Protein AF-A0A3C2A2S8-F1 (afdb_monomer_lite)

Secondary structure (DSSP, 8-state):
--------SS-HHHHHHHHHHHHHHHHHHHHHHH--SGGG-SHIIIIIHHHHHHHHHHHHHHHHHS----------

Radius of gyration: 18.52 Å; chains: 1; bounding box: 54×24×52 Å

Sequence (76 aa):
AAKAINAMPFGRKNYVFLLFSVVLLALGYIAMIAESAEYGFGVLGLWVGPILLMAGFIVGVFAILIKPEEESSTDS

Foldseek 3Di:
DDPPPPPDLADPVLVVLQVVLVVLLVCLVVQQVPQPDVVSPDCSNPPVSVVSNVVSVVSNVVSNPDHHPPPPPPPD

Structure (mmCIF, N/CA/C/O backbone):
data_AF-A0A3C2A2S8-F1
#
_entry.id   AF-A0A3C2A2S8-F1
#
loop_
_atom_site.group_PDB
_atom_site.id
_atom_site.type_symbol
_atom_site.label_atom_id
_atom_site.label_alt_id
_atom_site.label_comp_id
_atom_site.label_asym_id
_atom_site.label_entity_id
_atom_site.label_seq_id
_atom_site.pdbx_PDB_ins_code
_atom_site.Cartn_x
_atom_site.Cartn_y
_atom_site.Cartn_z
_atom_site.occupancy
_atom_site.B_iso_or_equiv
_atom_site.auth_seq_id
_atom_site.auth_comp_id
_atom_site.auth_asym_id
_atom_site.auth_atom_id
_atom_site.pdbx_PDB_model_num
ATOM 1 N N . ALA A 1 1 ? -18.654 -17.809 34.421 1.00 43.03 1 ALA A N 1
ATOM 2 C CA . ALA A 1 1 ? -17.978 -17.833 33.109 1.00 43.03 1 ALA A CA 1
ATOM 3 C C . ALA A 1 1 ? -18.012 -16.421 32.534 1.00 43.03 1 ALA A C 1
ATOM 5 O O . ALA A 1 1 ? -19.100 -15.878 32.388 1.00 43.03 1 ALA A O 1
ATOM 6 N N . ALA A 1 2 ? -16.857 -15.789 32.314 1.00 45.41 2 ALA A N 1
ATOM 7 C CA . ALA A 1 2 ? -16.798 -14.457 31.714 1.00 45.41 2 ALA A CA 1
ATOM 8 C C . ALA A 1 2 ? -17.120 -14.563 30.215 1.00 45.41 2 ALA A C 1
ATOM 10 O O . ALA A 1 2 ? -16.540 -15.392 29.515 1.00 45.41 2 ALA A O 1
ATOM 11 N N . LYS A 1 3 ? -18.074 -13.759 29.737 1.00 44.12 3 LYS A N 1
ATOM 12 C CA . LYS A 1 3 ? -18.440 -13.670 28.322 1.00 44.12 3 LYS A CA 1
ATOM 13 C C . LYS A 1 3 ? -17.248 -13.078 27.572 1.00 44.12 3 LYS A C 1
ATOM 15 O O . LYS A 1 3 ? -16.950 -11.901 27.742 1.00 44.12 3 LYS A O 1
ATOM 20 N N . ALA A 1 4 ? -16.553 -13.892 26.781 1.00 54.41 4 ALA A N 1
ATOM 21 C CA . ALA A 1 4 ? -15.562 -13.395 25.839 1.00 54.41 4 ALA A CA 1
ATOM 22 C C . ALA A 1 4 ? -16.307 -12.544 24.802 1.00 54.41 4 ALA A C 1
ATOM 24 O O . ALA A 1 4 ? -16.952 -13.069 23.894 1.00 54.41 4 ALA A O 1
ATOM 25 N N . ILE A 1 5 ? -16.309 -11.226 24.997 1.00 57.81 5 ILE A N 1
ATOM 26 C CA . ILE A 1 5 ? -16.807 -10.297 23.992 1.00 57.81 5 ILE A CA 1
ATOM 27 C C . ILE A 1 5 ? -15.763 -10.304 22.887 1.00 57.81 5 ILE A C 1
ATOM 29 O O . ILE A 1 5 ? -14.660 -9.793 23.057 1.00 57.81 5 ILE A O 1
ATOM 33 N N . ASN A 1 6 ? -16.109 -10.936 21.771 1.00 60.66 6 ASN A N 1
ATOM 34 C CA . ASN A 1 6 ? -15.296 -10.941 20.567 1.00 60.66 6 ASN A CA 1
ATOM 35 C C . ASN A 1 6 ? -15.451 -9.570 19.889 1.00 60.66 6 ASN A C 1
ATOM 37 O O . ASN A 1 6 ? -16.112 -9.430 18.862 1.00 60.66 6 ASN A O 1
ATOM 41 N N . ALA A 1 7 ? -14.936 -8.530 20.545 1.00 71.88 7 ALA A N 1
ATOM 42 C CA . ALA A 1 7 ? -14.862 -7.194 19.986 1.00 71.88 7 ALA A CA 1
ATOM 43 C C . ALA A 1 7 ? -13.745 -7.218 18.946 1.00 71.88 7 ALA A C 1
ATOM 45 O O . ALA A 1 7 ? -12.562 -7.273 19.283 1.00 71.88 7 ALA A O 1
ATOM 46 N N . MET A 1 8 ? -14.125 -7.252 17.671 1.00 76.56 8 MET A N 1
ATOM 47 C CA . MET A 1 8 ? -13.153 -7.058 16.607 1.00 76.56 8 MET A CA 1
ATOM 48 C C . MET A 1 8 ? -12.527 -5.663 16.767 1.00 76.56 8 MET A C 1
ATOM 50 O O . MET A 1 8 ? -13.257 -4.706 17.026 1.00 76.56 8 MET A O 1
ATOM 54 N N . PRO A 1 9 ? -11.198 -5.522 16.619 1.00 74.94 9 PRO A N 1
ATOM 55 C CA . PRO A 1 9 ? -10.504 -4.252 16.842 1.00 74.94 9 PRO A CA 1
ATOM 56 C C . PRO A 1 9 ? -10.913 -3.142 15.859 1.00 74.94 9 PRO A C 1
ATOM 58 O O . PRO A 1 9 ? -10.638 -1.975 16.121 1.00 74.94 9 PRO A O 1
ATOM 61 N N . PHE A 1 10 ? -11.572 -3.486 14.745 1.00 81.25 10 PHE A N 1
ATOM 62 C CA . PHE A 1 10 ? -12.019 -2.546 13.720 1.00 81.25 10 PHE A CA 1
ATOM 63 C C . PHE A 1 10 ? -13.454 -2.835 13.258 1.00 81.25 10 PHE A C 1
ATOM 65 O O . PHE A 1 10 ? -13.959 -3.951 13.390 1.00 81.25 10 PHE A O 1
ATOM 72 N N . GLY A 1 11 ? -14.099 -1.827 12.664 1.00 84.50 11 GLY A N 1
ATOM 73 C CA . GLY A 1 11 ? -15.411 -1.968 12.031 1.00 84.50 11 GLY A CA 1
ATOM 74 C C . GLY A 1 11 ? -15.348 -2.710 10.690 1.00 84.50 11 GLY A C 1
ATOM 75 O O . GLY A 1 11 ? -14.308 -2.767 10.030 1.00 84.50 11 GLY A O 1
ATOM 76 N N . ARG A 1 12 ? -16.488 -3.245 10.230 1.00 85.31 12 ARG A N 1
ATOM 77 C CA . ARG A 1 12 ? -16.588 -3.988 8.955 1.00 85.31 12 ARG A CA 1
ATOM 78 C C . ARG A 1 12 ? -16.052 -3.192 7.759 1.00 85.31 12 ARG A C 1
ATOM 80 O O . ARG A 1 12 ? -15.351 -3.750 6.920 1.00 85.31 12 ARG A O 1
ATOM 87 N N . LYS A 1 13 ? -16.358 -1.891 7.687 1.00 86.31 13 LYS A N 1
ATOM 88 C CA . LYS A 1 13 ? -15.891 -1.002 6.607 1.00 86.31 13 LYS A CA 1
ATOM 89 C C . LYS A 1 13 ? -14.362 -0.870 6.611 1.00 86.31 13 LYS A C 1
ATOM 91 O O . LYS A 1 13 ? -13.738 -0.992 5.562 1.00 86.31 13 LYS A O 1
ATOM 96 N N . ASN A 1 14 ? -13.748 -0.715 7.783 1.00 90.12 14 ASN A N 1
ATOM 97 C CA . ASN A 1 14 ? -12.294 -0.645 7.938 1.00 90.12 14 ASN A CA 1
ATOM 98 C C . ASN A 1 14 ? -11.596 -1.927 7.476 1.00 90.12 14 ASN A C 1
ATOM 100 O O . ASN A 1 14 ? -10.561 -1.849 6.820 1.00 90.12 14 ASN A O 1
ATOM 104 N N . TYR A 1 15 ? -12.180 -3.099 7.742 1.00 91.12 15 TYR A N 1
ATOM 105 C CA . TYR A 1 15 ? -11.647 -4.364 7.227 1.00 91.12 15 TYR A CA 1
ATOM 106 C C . TYR A 1 15 ? -11.656 -4.437 5.698 1.00 91.12 15 TYR A C 1
ATOM 108 O O . TYR A 1 15 ? -10.715 -4.969 5.111 1.00 91.12 15 TYR A O 1
ATOM 116 N N . VAL A 1 16 ? -12.674 -3.876 5.039 1.00 92.94 16 VAL A N 1
ATOM 117 C CA . VAL A 1 16 ? -12.711 -3.799 3.569 1.00 92.94 16 VAL A CA 1
ATOM 118 C C . VAL A 1 16 ? -11.595 -2.891 3.049 1.00 92.94 16 VAL A C 1
ATOM 120 O O . VAL A 1 16 ? -10.886 -3.282 2.123 1.00 92.94 16 VAL A O 1
ATOM 123 N N . PHE A 1 17 ? -11.378 -1.724 3.665 1.00 93.56 17 PHE A N 1
ATOM 124 C CA . PHE A 1 17 ? -10.269 -0.838 3.289 1.00 93.56 17 PHE A CA 1
ATOM 125 C C . PHE A 1 17 ? -8.894 -1.465 3.559 1.00 93.56 17 PHE A C 1
ATOM 127 O O . PHE A 1 17 ? -7.991 -1.326 2.735 1.00 93.56 17 PHE A O 1
ATOM 134 N N . LEU A 1 18 ? -8.741 -2.215 4.656 1.00 93.94 18 LEU A N 1
ATOM 135 C CA . LEU A 1 18 ? -7.531 -2.991 4.935 1.00 93.94 18 LEU A CA 1
ATOM 136 C C . LEU A 1 18 ? -7.281 -4.044 3.851 1.00 93.94 18 LEU A C 1
ATOM 138 O O . LEU A 1 18 ? -6.177 -4.112 3.316 1.00 93.94 18 LEU A O 1
ATOM 142 N N . LEU A 1 19 ? -8.294 -4.820 3.462 1.00 96.00 19 LEU A N 1
ATOM 143 C CA . LEU A 1 19 ? -8.147 -5.805 2.389 1.00 96.00 19 LEU A CA 1
ATOM 144 C C . LEU A 1 19 ? -7.789 -5.135 1.055 1.00 96.00 19 LEU A C 1
ATOM 146 O O . LEU A 1 19 ? -6.895 -5.593 0.347 1.00 96.00 19 LEU A O 1
ATOM 150 N N . PHE A 1 20 ? -8.442 -4.017 0.739 1.00 96.88 20 PHE A N 1
ATOM 151 C CA . PHE A 1 20 ? -8.151 -3.244 -0.463 1.00 96.88 20 PHE A CA 1
ATOM 152 C C . PHE A 1 20 ? -6.709 -2.713 -0.474 1.00 96.88 20 PHE A C 1
ATOM 154 O O . PHE A 1 20 ? -6.037 -2.778 -1.503 1.00 96.88 20 PHE A O 1
ATOM 161 N N . SER A 1 21 ? -6.198 -2.266 0.677 1.00 96.50 21 SER A N 1
ATOM 162 C CA . SER A 1 21 ? -4.804 -1.833 0.815 1.00 96.50 21 SER A CA 1
ATOM 163 C C . SER A 1 21 ? -3.814 -2.956 0.484 1.00 96.50 21 SER A C 1
ATOM 165 O O . SER A 1 21 ? -2.860 -2.736 -0.258 1.00 96.50 21 SER A O 1
ATOM 167 N N . VAL A 1 22 ? -4.085 -4.184 0.937 1.00 97.50 22 VAL A N 1
ATOM 168 C CA . VAL A 1 22 ? -3.253 -5.361 0.641 1.00 97.50 22 VAL A CA 1
ATOM 169 C C . VAL A 1 22 ? -3.278 -5.687 -0.851 1.00 97.50 22 VAL A C 1
ATOM 171 O O . VAL A 1 22 ? -2.233 -5.986 -1.426 1.00 97.50 22 VAL A O 1
ATOM 174 N N . VAL A 1 23 ? -4.442 -5.584 -1.498 1.00 98.00 23 VAL A N 1
ATOM 175 C CA . VAL A 1 23 ? -4.560 -5.785 -2.951 1.00 98.00 23 VAL A CA 1
ATOM 176 C C . VAL A 1 23 ? -3.749 -4.741 -3.720 1.00 98.00 23 VAL A C 1
ATOM 178 O O . VAL A 1 23 ? -3.032 -5.109 -4.647 1.00 98.00 23 VAL A O 1
ATOM 181 N N . LEU A 1 24 ? -3.795 -3.465 -3.327 1.00 97.50 24 LEU A N 1
ATOM 182 C CA . LEU A 1 24 ? -2.975 -2.415 -3.945 1.00 97.50 24 LEU A CA 1
ATOM 183 C C . LEU A 1 24 ? -1.474 -2.689 -3.799 1.00 97.50 24 LEU A C 1
ATOM 185 O O . LEU A 1 24 ? -0.734 -2.556 -4.774 1.00 97.50 24 LEU A O 1
ATOM 189 N N . LEU A 1 25 ? -1.033 -3.113 -2.610 1.00 97.94 25 LEU A N 1
ATOM 190 C CA . LEU A 1 25 ? 0.362 -3.493 -2.383 1.00 97.94 25 LEU A CA 1
ATOM 191 C C . LEU A 1 25 ? 0.760 -4.671 -3.278 1.00 97.94 25 LEU A C 1
ATOM 193 O O . LEU A 1 25 ? 1.780 -4.607 -3.963 1.00 97.94 25 LEU A O 1
ATOM 197 N N . ALA A 1 26 ? -0.068 -5.717 -3.321 1.00 98.00 26 ALA A N 1
ATOM 198 C CA . ALA A 1 26 ? 0.164 -6.882 -4.165 1.00 98.00 26 ALA A CA 1
ATOM 199 C C . ALA A 1 26 ? 0.258 -6.495 -5.647 1.00 98.00 26 ALA A C 1
ATOM 201 O O . ALA A 1 26 ? 1.182 -6.931 -6.325 1.00 98.00 26 ALA A O 1
ATOM 202 N N . LEU A 1 27 ? -0.635 -5.633 -6.138 1.00 97.31 27 LEU A N 1
ATOM 203 C CA . LEU A 1 27 ? -0.587 -5.129 -7.511 1.00 97.31 27 LEU A CA 1
ATOM 204 C C . LEU A 1 27 ? 0.686 -4.320 -7.790 1.00 97.31 27 LEU A C 1
ATOM 206 O O . LEU A 1 27 ? 1.263 -4.474 -8.862 1.00 97.31 27 LEU A O 1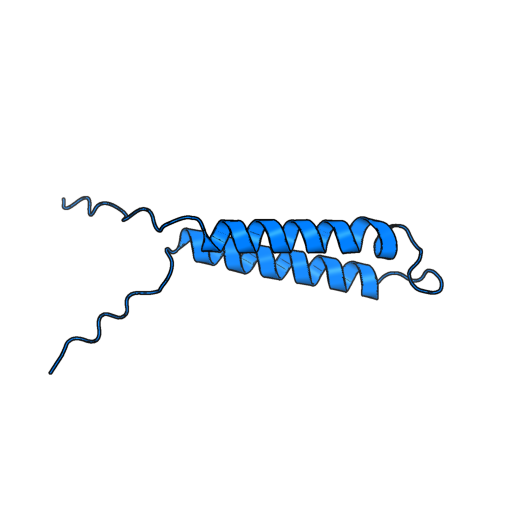
ATOM 210 N N . GLY A 1 28 ? 1.158 -3.510 -6.837 1.00 95.69 28 GLY A N 1
ATOM 211 C CA . GLY A 1 28 ? 2.426 -2.785 -6.962 1.00 95.69 28 GLY A CA 1
ATOM 212 C C . GLY A 1 28 ? 3.619 -3.729 -7.123 1.00 95.69 28 GLY A C 1
ATOM 213 O O . GLY A 1 28 ? 4.425 -3.554 -8.035 1.00 95.69 28 GLY A O 1
ATOM 214 N N . TYR A 1 29 ? 3.689 -4.780 -6.301 1.00 95.62 29 TYR A N 1
ATOM 215 C CA . TYR A 1 29 ? 4.726 -5.807 -6.427 1.00 95.62 29 TYR A CA 1
ATOM 216 C C . TYR A 1 29 ? 4.592 -6.630 -7.711 1.00 95.62 29 TYR A C 1
ATOM 218 O O . TYR A 1 29 ? 5.594 -6.890 -8.371 1.00 95.62 29 TYR A O 1
ATOM 226 N N . ILE A 1 30 ? 3.374 -7.008 -8.106 1.00 95.88 30 ILE A N 1
ATOM 227 C CA . ILE A 1 30 ? 3.131 -7.733 -9.361 1.00 95.88 30 ILE A CA 1
ATOM 228 C C . ILE A 1 30 ? 3.561 -6.884 -10.560 1.00 95.88 30 ILE A C 1
ATOM 230 O O . ILE A 1 30 ? 4.200 -7.414 -11.462 1.00 95.88 30 ILE A O 1
ATOM 234 N N . ALA A 1 31 ? 3.275 -5.579 -10.565 1.00 93.44 31 ALA A N 1
ATOM 235 C CA . ALA A 1 31 ? 3.711 -4.672 -11.625 1.00 93.44 31 ALA A CA 1
ATOM 236 C C . ALA A 1 31 ? 5.243 -4.597 -11.728 1.00 93.44 31 ALA A C 1
ATOM 238 O O . ALA A 1 31 ? 5.776 -4.609 -12.833 1.00 93.44 31 ALA A O 1
ATOM 239 N N . MET A 1 32 ? 5.949 -4.588 -10.592 1.00 92.69 32 MET A N 1
ATOM 240 C CA . MET A 1 32 ? 7.415 -4.642 -10.574 1.00 92.69 32 MET A CA 1
ATOM 241 C C . MET A 1 32 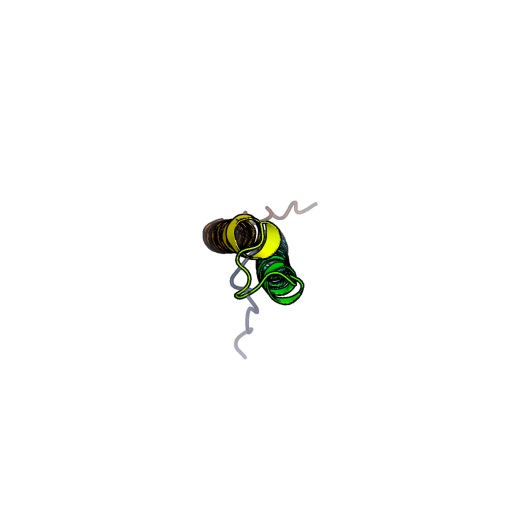? 7.960 -5.987 -11.068 1.00 92.69 32 MET A C 1
ATOM 243 O O . MET A 1 32 ? 8.960 -6.009 -11.774 1.00 92.69 32 MET A O 1
ATOM 247 N N . ILE A 1 33 ? 7.311 -7.103 -10.721 1.00 91.75 33 ILE A N 1
ATOM 248 C CA . ILE A 1 33 ? 7.724 -8.450 -11.153 1.00 91.75 33 ILE A CA 1
ATOM 249 C C . ILE A 1 33 ? 7.455 -8.666 -12.648 1.00 91.75 33 ILE A C 1
ATOM 251 O O . ILE A 1 33 ? 8.227 -9.344 -13.319 1.00 91.75 33 ILE A O 1
ATOM 255 N N . ALA A 1 34 ? 6.355 -8.121 -13.166 1.00 91.38 34 ALA A N 1
ATOM 256 C CA . ALA A 1 34 ? 5.975 -8.246 -14.570 1.00 91.38 34 ALA A CA 1
ATOM 257 C C . ALA A 1 34 ? 6.809 -7.351 -15.505 1.00 91.38 34 ALA A C 1
ATOM 259 O O . ALA A 1 34 ? 6.769 -7.532 -16.723 1.00 91.38 34 ALA A O 1
ATOM 260 N N . GLU A 1 35 ? 7.548 -6.382 -14.960 1.00 91.19 35 GLU A N 1
ATOM 261 C CA . GLU A 1 35 ? 8.411 -5.501 -15.740 1.00 91.19 35 GLU A CA 1
ATOM 262 C C . GLU A 1 35 ? 9.570 -6.292 -16.363 1.00 91.19 35 GLU A C 1
ATOM 264 O O . GLU A 1 35 ? 10.294 -7.021 -15.688 1.00 91.19 35 GLU A O 1
ATOM 269 N N . SER A 1 36 ? 9.736 -6.139 -17.676 1.00 87.69 36 SER A N 1
ATOM 270 C CA . SER A 1 36 ? 10.722 -6.884 -18.473 1.00 87.69 36 SER A CA 1
ATOM 271 C C . SER A 1 36 ? 11.959 -6.048 -18.810 1.00 87.69 36 SER A C 1
ATOM 273 O O . SER A 1 36 ? 12.934 -6.578 -19.342 1.00 87.69 36 SER A O 1
ATOM 275 N N . ALA A 1 37 ? 11.918 -4.739 -18.542 1.00 88.06 37 ALA A N 1
ATOM 276 C CA . ALA A 1 37 ? 13.059 -3.851 -18.719 1.00 88.06 37 ALA A CA 1
ATOM 277 C C . ALA A 1 37 ? 14.233 -4.250 -17.811 1.00 88.06 37 ALA A C 1
ATOM 279 O O . ALA A 1 37 ? 14.048 -4.712 -16.684 1.00 88.06 37 ALA A O 1
ATOM 280 N N . GLU A 1 38 ? 15.458 -4.021 -18.287 1.00 82.94 38 GLU A N 1
ATOM 281 C CA . GLU A 1 38 ? 16.671 -4.327 -17.532 1.00 82.94 38 GLU A CA 1
ATOM 282 C C . GLU A 1 38 ? 16.670 -3.578 -16.188 1.00 82.94 38 GLU A C 1
ATOM 284 O O . GLU A 1 38 ? 16.361 -2.385 -16.121 1.00 82.94 38 GLU A O 1
ATOM 289 N N . TYR A 1 39 ? 16.938 -4.313 -15.104 1.00 81.44 39 TYR A N 1
ATOM 290 C CA . TYR A 1 39 ? 16.831 -3.849 -13.712 1.00 81.44 39 TYR A CA 1
ATOM 291 C C . TYR A 1 39 ? 15.448 -3.322 -13.277 1.00 81.44 39 TYR A C 1
ATOM 293 O O . TYR A 1 39 ? 15.333 -2.727 -12.206 1.00 81.44 39 TYR A O 1
ATOM 301 N N . GLY A 1 40 ? 14.391 -3.527 -14.067 1.00 78.81 40 GLY A N 1
ATOM 302 C CA . GLY A 1 40 ? 13.056 -3.015 -13.751 1.00 78.81 40 GLY A CA 1
ATOM 303 C C . GLY A 1 40 ? 12.911 -1.499 -13.936 1.00 78.81 40 GLY A C 1
ATOM 304 O O . GLY A 1 40 ? 11.973 -0.909 -13.403 1.00 78.81 40 GLY A O 1
ATOM 305 N N . PHE A 1 41 ? 13.804 -0.850 -14.698 1.00 87.31 41 PHE A N 1
ATOM 306 C CA . PHE A 1 41 ? 13.752 0.600 -14.963 1.00 87.31 41 PHE A CA 1
ATOM 307 C C . PHE A 1 41 ? 12.664 1.034 -15.957 1.00 87.31 41 PHE A C 1
ATOM 309 O O . PHE A 1 41 ? 12.592 2.205 -16.335 1.00 87.31 41 PHE A O 1
ATOM 316 N N . GLY A 1 42 ? 11.810 0.111 -16.392 1.00 87.50 42 GLY A N 1
ATOM 317 C CA . GLY A 1 42 ? 10.639 0.451 -17.186 1.00 87.50 42 GLY A CA 1
ATOM 318 C C . GLY A 1 42 ? 9.623 1.261 -16.377 1.00 87.50 42 GLY A C 1
ATOM 319 O O . GLY A 1 42 ? 9.694 1.378 -15.152 1.00 87.50 42 GLY A O 1
ATOM 320 N N . VAL A 1 43 ? 8.664 1.870 -17.074 1.00 90.00 43 VAL A N 1
ATOM 321 C CA . VAL A 1 43 ? 7.666 2.754 -16.449 1.00 90.00 43 VAL A CA 1
ATOM 322 C C . VAL A 1 43 ? 6.809 1.994 -15.430 1.00 90.00 43 VAL A C 1
ATOM 324 O O . VAL A 1 43 ? 6.444 2.565 -14.397 1.00 90.00 43 VAL A O 1
ATOM 327 N N . LEU A 1 44 ? 6.516 0.711 -15.678 1.00 91.75 44 LEU A N 1
ATOM 328 C CA . LEU A 1 44 ? 5.693 -0.095 -14.778 1.00 91.75 44 LEU A CA 1
ATOM 329 C C . LEU A 1 44 ? 6.442 -0.401 -13.478 1.00 91.75 44 LEU A C 1
ATOM 331 O O . LEU A 1 44 ? 5.875 -0.250 -12.395 1.00 91.75 44 LEU A O 1
ATOM 335 N N . GLY A 1 45 ? 7.721 -0.760 -13.582 1.00 89.81 45 GLY A N 1
ATOM 336 C CA . GLY A 1 45 ? 8.566 -1.045 -12.423 1.00 89.81 45 GLY A CA 1
ATOM 337 C C . GLY A 1 45 ? 8.942 0.198 -11.615 1.00 89.81 45 GLY A C 1
ATOM 338 O O . GLY A 1 45 ? 8.818 0.189 -10.392 1.00 89.81 45 GLY A O 1
ATOM 339 N N . LEU A 1 46 ? 9.359 1.281 -12.279 1.00 92.56 46 LEU A N 1
ATOM 340 C CA . LEU A 1 46 ? 9.956 2.444 -11.613 1.00 92.56 46 LEU A CA 1
ATOM 341 C C . LEU A 1 46 ? 8.942 3.510 -11.174 1.00 92.56 46 LEU A C 1
ATOM 343 O O . LEU A 1 46 ? 9.144 4.149 -10.145 1.00 92.56 46 LEU A O 1
ATOM 347 N N . TRP A 1 47 ? 7.862 3.722 -11.930 1.00 93.44 47 TRP A N 1
ATOM 348 C CA . TRP A 1 47 ? 6.868 4.757 -11.613 1.00 93.44 47 TRP A CA 1
ATOM 349 C C . TRP A 1 47 ? 5.583 4.153 -11.056 1.00 93.44 47 TRP A C 1
ATOM 351 O O . TRP A 1 47 ? 5.141 4.530 -9.972 1.00 93.44 47 TRP A O 1
ATOM 361 N N . VAL A 1 48 ? 4.988 3.196 -11.772 1.00 95.00 48 VAL A N 1
ATOM 362 C CA . VAL A 1 48 ? 3.680 2.631 -11.403 1.00 95.00 48 VAL A CA 1
ATOM 363 C C . VAL A 1 48 ? 3.784 1.807 -10.122 1.00 95.00 48 VAL A C 1
ATOM 365 O O . VAL A 1 48 ? 2.995 2.020 -9.204 1.00 95.00 48 VAL A O 1
ATOM 368 N N . GLY A 1 49 ? 4.788 0.933 -10.016 1.00 94.56 49 GLY A N 1
ATOM 369 C CA . GLY A 1 49 ? 5.036 0.117 -8.829 1.00 94.56 49 GLY A CA 1
ATOM 370 C C . GLY A 1 49 ? 5.098 0.947 -7.538 1.00 94.56 49 GLY A C 1
ATOM 371 O O . GLY A 1 49 ? 4.258 0.743 -6.658 1.00 94.56 49 GLY A O 1
ATOM 372 N N . PRO A 1 50 ? 6.030 1.913 -7.402 1.00 95.44 50 PRO A N 1
ATOM 373 C CA . PRO A 1 50 ? 6.168 2.698 -6.178 1.00 95.44 50 PRO A CA 1
ATOM 374 C C . PRO A 1 50 ? 4.935 3.543 -5.854 1.00 95.44 50 PRO A C 1
ATOM 376 O O . PRO A 1 50 ? 4.583 3.668 -4.681 1.00 95.44 50 PRO A O 1
ATOM 379 N N . ILE A 1 51 ? 4.237 4.074 -6.864 1.00 97.12 51 ILE A N 1
ATOM 380 C CA . ILE A 1 51 ? 2.988 4.825 -6.663 1.00 97.12 51 ILE A CA 1
ATOM 381 C C . ILE A 1 51 ? 1.886 3.911 -6.114 1.00 97.12 51 ILE A C 1
ATOM 383 O O . ILE A 1 51 ? 1.197 4.297 -5.167 1.00 97.12 51 ILE A O 1
ATOM 387 N N . LEU A 1 52 ? 1.737 2.695 -6.651 1.00 97.19 52 LEU A N 1
ATOM 388 C CA . LEU A 1 52 ? 0.777 1.716 -6.133 1.00 97.19 52 LEU A CA 1
ATOM 389 C C . LEU A 1 52 ? 1.102 1.320 -4.692 1.00 97.19 52 LEU A C 1
ATOM 391 O O . LEU A 1 52 ? 0.193 1.249 -3.863 1.00 97.19 52 LEU A O 1
ATOM 395 N N . LEU A 1 53 ? 2.384 1.112 -4.377 1.00 97.75 53 LEU A N 1
ATOM 396 C CA . LEU A 1 53 ? 2.812 0.806 -3.013 1.00 97.75 53 LEU A CA 1
ATOM 397 C C . LEU A 1 53 ? 2.501 1.960 -2.051 1.00 97.75 53 LEU A C 1
ATOM 399 O O . LEU A 1 53 ? 1.949 1.725 -0.976 1.00 97.75 53 LEU A O 1
ATOM 403 N N . MET A 1 54 ? 2.787 3.203 -2.452 1.00 98.00 54 MET A N 1
ATOM 404 C CA . MET A 1 54 ? 2.440 4.407 -1.688 1.00 98.00 54 MET A CA 1
ATOM 405 C C . MET A 1 54 ? 0.933 4.514 -1.450 1.00 98.00 54 MET A C 1
ATOM 407 O O . MET A 1 54 ? 0.508 4.732 -0.316 1.00 98.00 54 MET A O 1
ATOM 411 N N . ALA A 1 55 ? 0.121 4.334 -2.492 1.00 97.69 55 ALA A N 1
ATOM 412 C CA . A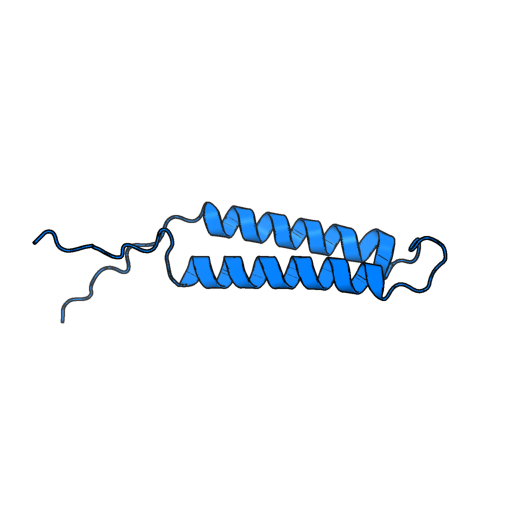LA A 1 55 ? -1.333 4.384 -2.384 1.00 97.69 55 ALA A CA 1
ATOM 413 C C . ALA A 1 55 ? -1.867 3.282 -1.457 1.00 97.69 55 ALA A C 1
ATOM 415 O O . ALA A 1 55 ? -2.685 3.565 -0.582 1.00 97.69 55 ALA A O 1
ATOM 416 N N . GLY A 1 56 ? -1.365 2.051 -1.593 1.00 97.50 56 GLY A N 1
ATOM 417 C CA . GLY A 1 56 ? -1.706 0.937 -0.709 1.00 97.50 56 GLY A CA 1
ATOM 418 C C . GLY A 1 56 ? -1.368 1.242 0.750 1.00 97.50 56 GLY A C 1
ATOM 419 O O . GLY A 1 56 ? -2.225 1.097 1.620 1.00 97.50 56 GLY A O 1
ATOM 420 N N . PHE A 1 57 ? -0.167 1.758 1.020 1.00 97.12 57 PHE A N 1
ATOM 421 C CA . PHE A 1 57 ? 0.236 2.158 2.370 1.00 97.12 57 PHE A CA 1
ATOM 422 C C . PHE A 1 57 ? -0.643 3.269 2.946 1.00 97.12 57 PHE A C 1
ATOM 424 O O . PHE A 1 57 ? -1.095 3.152 4.084 1.00 97.12 57 PHE A O 1
ATOM 431 N N . ILE A 1 58 ? -0.919 4.320 2.167 1.00 97.12 58 ILE A N 1
ATOM 432 C CA . ILE A 1 58 ? -1.807 5.413 2.580 1.00 97.12 58 ILE A CA 1
ATOM 433 C C . ILE A 1 58 ? -3.175 4.839 2.955 1.00 97.12 58 ILE A C 1
ATOM 435 O O . ILE A 1 58 ? -3.636 5.051 4.075 1.00 97.12 58 ILE A O 1
ATOM 439 N N . VAL A 1 59 ? -3.804 4.068 2.065 1.00 95.69 59 VAL A N 1
ATOM 440 C CA . VAL A 1 59 ? -5.135 3.499 2.319 1.00 95.69 59 VAL A CA 1
ATOM 441 C C . VAL A 1 59 ? -5.130 2.597 3.554 1.00 95.69 59 VAL A C 1
ATOM 443 O O . VAL A 1 59 ? -6.049 2.691 4.362 1.00 95.69 59 VAL A O 1
ATOM 446 N N . GLY A 1 60 ? -4.094 1.777 3.746 1.00 94.38 60 GLY A N 1
ATOM 447 C CA . GLY A 1 60 ? -3.960 0.927 4.931 1.00 94.38 60 GLY A CA 1
ATOM 448 C C . GLY A 1 60 ? -3.865 1.734 6.228 1.00 94.38 60 GLY A C 1
ATOM 449 O O . GLY A 1 60 ? -4.571 1.441 7.192 1.00 94.38 60 GLY A O 1
ATOM 450 N N . VAL A 1 61 ? -3.059 2.799 6.242 1.00 94.50 61 VAL A N 1
ATOM 451 C CA . VAL A 1 61 ? -2.943 3.701 7.399 1.00 94.50 61 VAL A CA 1
ATOM 452 C C . VAL A 1 61 ? -4.272 4.406 7.675 1.00 94.50 61 VAL A C 1
ATOM 454 O O . VAL A 1 61 ? -4.734 4.409 8.815 1.00 94.50 61 VAL A O 1
ATOM 457 N N . PHE A 1 62 ? -4.940 4.938 6.648 1.00 92.38 62 PHE A N 1
ATOM 458 C CA . PHE A 1 62 ? -6.267 5.545 6.801 1.00 92.38 62 PHE A CA 1
ATOM 459 C C . PHE A 1 62 ? -7.302 4.540 7.324 1.00 92.38 62 PHE A C 1
ATOM 461 O O . PHE A 1 62 ? -8.087 4.879 8.209 1.00 92.38 62 PHE A O 1
ATOM 468 N N . ALA A 1 63 ? -7.272 3.293 6.851 1.00 90.69 63 ALA A N 1
ATOM 469 C CA . ALA A 1 63 ? -8.167 2.234 7.312 1.00 90.69 63 ALA A CA 1
ATOM 470 C C . ALA A 1 63 ? -7.982 1.899 8.799 1.00 90.69 63 ALA A C 1
ATOM 472 O O . ALA A 1 63 ? -8.951 1.540 9.462 1.00 90.69 63 ALA A O 1
ATOM 473 N N . ILE A 1 64 ? -6.766 2.022 9.333 1.00 88.94 64 ILE A N 1
ATOM 474 C CA . ILE A 1 64 ? -6.484 1.807 10.761 1.00 88.94 64 ILE A CA 1
ATOM 475 C C . ILE A 1 64 ? -6.910 3.023 11.594 1.00 88.94 64 ILE A C 1
ATOM 477 O O . ILE A 1 64 ? -7.397 2.865 12.712 1.00 88.94 64 ILE A O 1
ATOM 481 N N . LEU A 1 65 ? -6.726 4.236 11.063 1.00 88.88 65 LEU A N 1
ATOM 482 C CA . LEU A 1 65 ? -6.996 5.485 11.782 1.00 88.88 65 LEU A CA 1
ATOM 483 C C . LEU A 1 65 ? -8.484 5.849 11.858 1.00 88.88 65 LEU A C 1
ATOM 485 O O . LEU A 1 65 ? -8.891 6.539 12.796 1.00 88.88 65 LEU A O 1
ATOM 489 N N . ILE A 1 66 ? -9.300 5.417 10.893 1.00 81.81 66 ILE A N 1
ATOM 490 C CA . ILE A 1 66 ? -10.749 5.633 10.934 1.00 81.81 66 ILE A CA 1
ATOM 491 C C . ILE A 1 66 ? -11.313 4.867 12.136 1.00 81.81 66 ILE A C 1
ATOM 493 O O . ILE A 1 66 ? -11.260 3.641 12.190 1.00 81.81 66 ILE A O 1
ATOM 497 N N . LYS A 1 67 ? -11.866 5.582 13.118 1.00 73.50 67 LYS A N 1
ATOM 498 C CA . LYS A 1 67 ? -12.565 4.934 14.233 1.00 73.50 67 LYS A CA 1
ATOM 499 C C . LYS A 1 67 ? -13.808 4.215 13.701 1.00 73.50 67 LYS A C 1
ATOM 501 O O . LYS A 1 67 ? -14.454 4.755 12.800 1.00 73.50 67 LYS A O 1
ATOM 506 N N . PRO A 1 68 ? -14.154 3.031 14.235 1.00 63.81 68 PRO A N 1
ATOM 507 C CA . PRO A 1 68 ? -15.427 2.410 13.917 1.00 63.81 68 PRO A CA 1
ATOM 508 C C . PRO A 1 68 ? -16.537 3.395 14.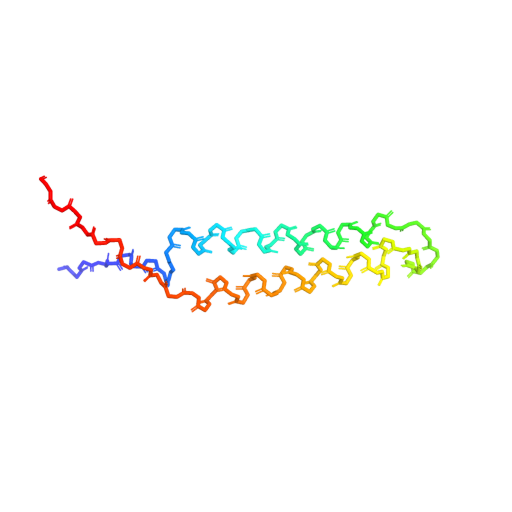285 1.00 63.81 68 PRO A C 1
ATOM 510 O O . PRO A 1 68 ? -16.632 3.847 15.424 1.00 63.81 68 PRO A O 1
ATOM 513 N N . GLU A 1 69 ? -17.331 3.780 13.294 1.00 60.72 69 GLU A N 1
ATOM 514 C CA . GLU A 1 69 ? -18.616 4.411 13.542 1.00 60.72 69 GLU A CA 1
ATOM 515 C C . GLU A 1 69 ? -19.451 3.316 14.209 1.00 60.72 69 GLU A C 1
ATOM 517 O O . GLU A 1 69 ? -19.728 2.291 13.583 1.00 60.72 69 GLU A O 1
ATOM 522 N N . GLU A 1 70 ? -19.707 3.458 15.513 1.00 57.75 70 GLU A N 1
ATOM 523 C CA . GLU A 1 70 ? -20.656 2.614 16.236 1.00 57.75 70 GLU A CA 1
ATOM 524 C C . GLU A 1 70 ? -21.954 2.696 15.429 1.00 57.75 70 GLU A C 1
ATOM 526 O O . GLU A 1 70 ? -22.603 3.743 15.406 1.00 57.75 70 GLU A O 1
ATOM 531 N N . GLU A 1 71 ? -22.264 1.642 14.666 1.00 53.91 71 GLU A N 1
ATOM 532 C CA . GLU A 1 71 ? -23.533 1.510 13.962 1.00 53.91 71 GLU A CA 1
ATOM 533 C C . GLU A 1 71 ? -24.583 1.554 15.065 1.00 53.91 71 GLU A C 1
ATOM 535 O O . GLU A 1 71 ? -24.795 0.578 15.783 1.00 53.91 71 GLU A O 1
ATOM 540 N N . SER A 1 72 ? -25.146 2.746 15.269 1.00 45.00 72 SER A N 1
ATOM 541 C CA . SER A 1 72 ? -26.198 3.001 16.230 1.00 45.00 72 SER A CA 1
ATOM 542 C C . SER A 1 72 ? -27.257 1.947 15.988 1.00 45.00 72 SER A C 1
ATOM 544 O O . SER A 1 72 ? -27.884 1.936 14.923 1.00 45.00 72 SER A O 1
ATOM 546 N N . 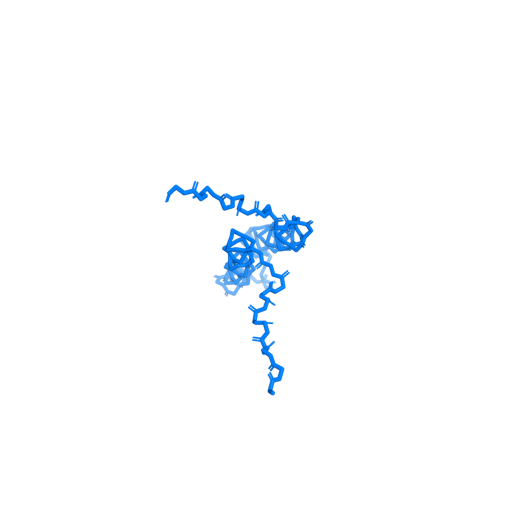SER A 1 73 ? -27.403 1.052 16.959 1.00 53.81 73 SER A N 1
ATOM 547 C CA . SER A 1 73 ? -28.491 0.103 17.055 1.00 53.81 73 SER A CA 1
ATOM 548 C C . SER A 1 73 ? -29.787 0.877 16.857 1.00 53.81 73 SER A C 1
ATOM 550 O O . SER A 1 73 ? -30.292 1.519 17.778 1.00 53.81 73 SER A O 1
ATOM 552 N N . THR A 1 74 ? -30.286 0.864 15.624 1.00 49.66 74 THR A N 1
ATOM 553 C CA . THR A 1 74 ? -31.673 1.178 15.322 1.00 49.66 74 THR A CA 1
ATOM 554 C C . THR A 1 74 ? -32.441 -0.028 15.829 1.00 49.66 74 THR A C 1
ATOM 556 O O . THR A 1 74 ? -32.685 -0.991 15.109 1.00 49.66 74 THR A O 1
ATOM 559 N N . ASP A 1 75 ? -32.662 -0.001 17.139 1.00 51.41 75 ASP A N 1
ATOM 560 C CA . ASP A 1 75 ? -33.655 -0.790 17.843 1.00 51.41 75 ASP A CA 1
ATOM 561 C C . ASP A 1 75 ? -35.005 -0.404 17.220 1.00 51.41 75 ASP A C 1
ATOM 563 O O . ASP A 1 75 ? -35.380 0.773 17.193 1.00 51.41 75 ASP A O 1
ATOM 567 N N . SER A 1 76 ? -35.676 -1.370 16.603 1.00 46.44 76 SER A N 1
ATOM 568 C CA . SER A 1 76 ? -37.058 -1.277 16.121 1.00 46.44 76 SER A CA 1
ATOM 569 C C . SER A 1 76 ? -37.794 -2.517 16.579 1.00 46.44 76 SER A C 1
ATOM 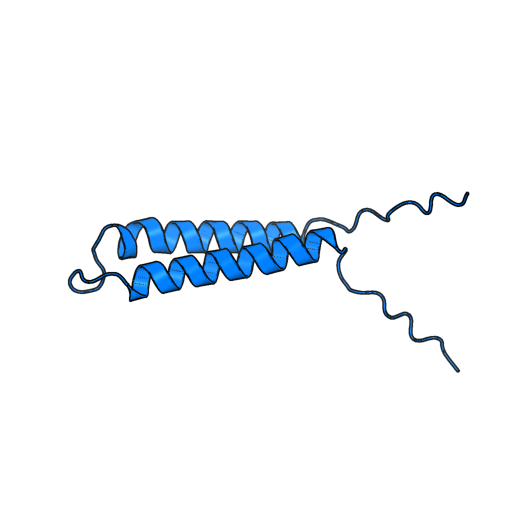571 O O . SER A 1 76 ? -37.241 -3.618 16.356 1.00 46.44 76 SER A O 1
#

pLDDT: mean 83.56, std 16.74, range [43.03, 98.0]